Protein AF-A0A8H5CJC1-F1 (afdb_monomer_lite)

Structure (mmCIF, N/CA/C/O backbone):
data_AF-A0A8H5CJC1-F1
#
_entry.id   AF-A0A8H5CJC1-F1
#
loop_
_atom_site.group_PDB
_atom_site.id
_atom_site.type_symbol
_atom_site.label_atom_id
_atom_site.label_alt_id
_atom_site.label_comp_id
_atom_site.label_asym_id
_atom_site.label_entity_id
_atom_site.label_seq_id
_atom_site.pdbx_PDB_ins_code
_atom_site.Cartn_x
_atom_site.Cartn_y
_atom_site.Cartn_z
_atom_site.occupancy
_atom_site.B_iso_or_equiv
_atom_site.auth_seq_id
_atom_site.auth_comp_id
_atom_site.auth_asym_id
_atom_site.auth_atom_id
_atom_site.pdbx_PDB_model_num
ATOM 1 N N . MET A 1 1 ? 3.379 4.092 -16.871 1.00 74.31 1 MET A N 1
ATOM 2 C CA . MET A 1 1 ? 3.754 4.912 -18.047 1.00 74.31 1 MET A CA 1
ATOM 3 C C . MET A 1 1 ? 5.089 5.589 -17.775 1.00 74.31 1 MET A C 1
ATOM 5 O O . MET A 1 1 ? 5.255 6.135 -16.694 1.00 74.31 1 MET A O 1
ATOM 9 N N . ALA A 1 2 ? 6.050 5.534 -18.697 1.00 83.25 2 ALA A N 1
ATOM 10 C CA . ALA A 1 2 ? 7.326 6.232 -18.521 1.00 83.25 2 ALA A CA 1
ATOM 11 C C . ALA A 1 2 ? 7.147 7.730 -18.821 1.00 83.25 2 ALA A C 1
ATOM 13 O O . ALA A 1 2 ? 6.609 8.071 -19.872 1.00 83.25 2 ALA A O 1
ATOM 14 N N . ALA A 1 3 ? 7.557 8.600 -17.896 1.00 87.06 3 ALA A N 1
ATOM 15 C CA . ALA A 1 3 ? 7.591 10.050 -18.113 1.00 87.06 3 ALA A CA 1
ATOM 16 C C . ALA A 1 3 ? 8.952 10.496 -18.682 1.00 87.06 3 ALA A C 1
ATOM 18 O O . ALA A 1 3 ? 9.042 11.515 -19.359 1.00 87.06 3 ALA A O 1
ATOM 19 N N . GLU A 1 4 ? 9.997 9.698 -18.446 1.00 89.81 4 GLU A N 1
ATOM 20 C CA . GLU A 1 4 ? 11.358 9.885 -18.952 1.00 89.81 4 GLU A CA 1
ATOM 21 C C . GLU A 1 4 ? 11.872 8.607 -19.648 1.00 89.81 4 GLU A C 1
ATOM 23 O O . GLU A 1 4 ? 11.248 7.547 -19.526 1.00 89.81 4 GLU A O 1
ATOM 28 N N . PRO A 1 5 ? 12.995 8.662 -20.397 1.00 89.19 5 PRO A N 1
ATOM 29 C CA . PRO A 1 5 ? 13.534 7.492 -21.088 1.00 89.19 5 PRO A CA 1
ATOM 30 C C . PRO A 1 5 ? 13.810 6.309 -20.148 1.00 89.19 5 PRO A C 1
ATOM 32 O O . P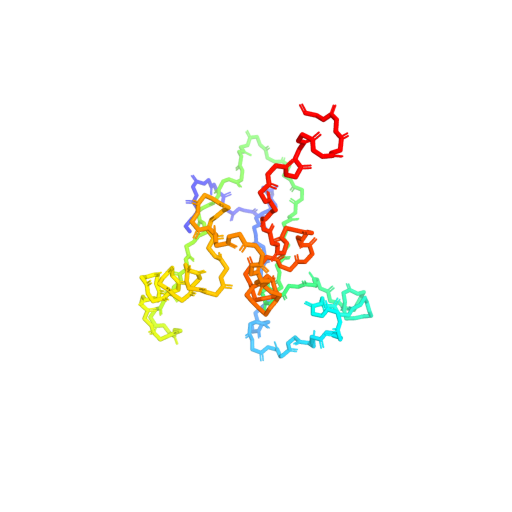RO A 1 5 ? 14.594 6.405 -19.204 1.00 89.19 5 PRO A O 1
ATOM 35 N N . SER A 1 6 ? 13.204 5.160 -20.452 1.00 89.38 6 SER A N 1
ATOM 36 C CA . SER A 1 6 ? 13.374 3.911 -19.705 1.00 89.38 6 SER A CA 1
ATOM 37 C C . SER A 1 6 ? 14.473 3.052 -20.339 1.00 89.38 6 SER A C 1
ATOM 39 O O . SER A 1 6 ? 14.185 2.087 -21.045 1.00 89.38 6 SER A O 1
ATOM 41 N N . THR A 1 7 ? 15.736 3.424 -20.114 1.00 90.88 7 THR A N 1
ATOM 42 C CA . THR A 1 7 ? 16.921 2.714 -20.629 1.00 90.88 7 THR A CA 1
ATOM 43 C C . THR A 1 7 ? 17.715 2.040 -19.508 1.00 90.88 7 THR A C 1
ATOM 45 O O . THR A 1 7 ? 17.617 2.427 -18.341 1.00 90.88 7 THR A O 1
ATOM 48 N N . LEU A 1 8 ? 18.546 1.054 -19.865 1.00 89.50 8 LEU A N 1
ATOM 49 C CA . LEU A 1 8 ? 19.463 0.410 -18.917 1.00 89.50 8 LEU A CA 1
ATOM 50 C C . LEU A 1 8 ? 20.473 1.405 -18.324 1.00 89.50 8 LEU A C 1
ATOM 52 O O . LEU A 1 8 ? 20.753 1.351 -17.134 1.00 89.50 8 LEU A O 1
ATOM 56 N N . GLU A 1 9 ? 20.976 2.339 -19.136 1.00 91.12 9 GLU A N 1
ATOM 57 C CA . GLU A 1 9 ? 21.914 3.394 -18.720 1.00 91.12 9 GLU A CA 1
ATOM 58 C C . GLU A 1 9 ? 21.330 4.306 -17.631 1.00 91.12 9 GLU A C 1
ATOM 60 O O . GLU A 1 9 ? 22.004 4.664 -16.665 1.00 91.12 9 GLU A O 1
ATOM 65 N N . ASN A 1 10 ? 20.044 4.631 -17.762 1.00 90.88 10 ASN A N 1
ATOM 66 C CA . ASN A 1 10 ? 19.303 5.420 -16.789 1.00 90.88 10 ASN A CA 1
ATOM 67 C C . ASN A 1 10 ? 18.815 4.567 -15.598 1.00 90.88 10 ASN A C 1
ATOM 69 O O . ASN A 1 10 ? 18.149 5.066 -14.693 1.00 90.88 10 ASN A O 1
ATOM 73 N N . GLY A 1 11 ? 19.121 3.265 -15.575 1.00 88.81 11 GLY A N 1
ATOM 74 C CA . GLY A 1 11 ? 18.752 2.349 -14.498 1.00 88.81 11 GLY A CA 1
ATOM 75 C C . GLY A 1 11 ? 17.251 2.073 -14.418 1.00 88.81 11 GLY A C 1
ATOM 76 O O . GLY A 1 11 ? 16.697 2.079 -13.316 1.00 88.81 11 GLY A O 1
ATOM 77 N N . CYS A 1 12 ? 16.585 1.894 -15.565 1.00 89.50 12 CYS A N 1
ATOM 78 C CA . CYS A 1 12 ? 15.141 1.665 -15.663 1.00 89.50 12 CYS A CA 1
ATOM 79 C C . CYS A 1 12 ? 14.597 0.604 -14.691 1.00 89.50 12 CYS A C 1
ATOM 81 O O . CYS A 1 12 ? 15.319 -0.276 -14.222 1.00 89.50 12 CYS A O 1
ATOM 83 N N . LEU A 1 13 ? 13.292 0.683 -14.413 1.00 87.75 13 LEU A N 1
ATOM 84 C CA . LEU A 1 13 ? 12.597 -0.319 -13.612 1.00 87.75 13 LEU A CA 1
ATOM 85 C C . LEU A 1 13 ? 12.635 -1.673 -14.332 1.00 87.75 13 LEU A C 1
ATOM 87 O O . LEU A 1 13 ? 12.126 -1.810 -15.443 1.00 87.75 13 LEU A O 1
ATOM 91 N N . GLU A 1 14 ? 13.202 -2.674 -13.676 1.00 84.88 14 GLU A N 1
ATOM 92 C CA . GLU A 1 14 ? 13.208 -4.056 -14.140 1.00 84.88 14 GLU A CA 1
ATOM 93 C C . GLU A 1 14 ? 12.263 -4.874 -13.268 1.00 84.88 14 GLU A C 1
ATOM 95 O O . GLU A 1 14 ? 12.271 -4.741 -12.044 1.00 84.88 14 GLU A O 1
ATOM 100 N N . VAL A 1 15 ? 11.469 -5.739 -13.895 1.00 84.56 15 VAL A N 1
ATOM 101 C CA . VAL A 1 15 ? 10.510 -6.614 -13.218 1.00 84.56 15 VAL A CA 1
ATOM 102 C C . VAL A 1 15 ? 10.838 -8.064 -13.541 1.00 84.56 15 VAL A C 1
ATOM 104 O O . VAL A 1 15 ? 11.077 -8.416 -14.696 1.00 84.56 15 VAL A O 1
ATOM 107 N N . VAL A 1 16 ? 10.797 -8.929 -12.530 1.00 82.69 16 VAL A N 1
ATOM 108 C CA . VAL A 1 16 ? 10.913 -10.374 -12.734 1.00 82.69 16 VAL A CA 1
ATOM 109 C C . VAL A 1 16 ? 9.603 -10.890 -13.321 1.00 82.69 16 VAL A C 1
ATOM 111 O O . VAL A 1 16 ? 8.553 -10.852 -12.666 1.00 82.69 16 VAL A O 1
ATOM 114 N N . ALA A 1 17 ? 9.660 -11.374 -14.562 1.00 81.88 17 ALA A N 1
ATOM 115 C CA . ALA A 1 17 ? 8.500 -11.914 -15.260 1.00 81.88 17 ALA A CA 1
ATOM 116 C C . ALA A 1 17 ? 7.819 -13.018 -14.432 1.00 81.88 17 ALA A C 1
ATOM 118 O O . ALA A 1 17 ? 8.469 -13.925 -13.919 1.00 81.88 17 ALA A O 1
ATOM 119 N N . GLY A 1 18 ? 6.494 -12.927 -14.286 1.00 79.56 18 GLY A N 1
ATOM 120 C CA . GLY A 1 18 ? 5.698 -13.912 -13.547 1.00 79.56 18 GLY A CA 1
ATOM 121 C C . GLY A 1 18 ? 5.783 -13.835 -12.018 1.00 79.56 18 GLY A C 1
ATOM 122 O O . GLY A 1 18 ? 5.092 -14.608 -11.364 1.00 79.56 18 GLY A O 1
ATOM 123 N N . SER A 1 19 ? 6.547 -12.901 -11.435 1.00 80.31 19 SER A N 1
ATOM 124 C CA . SER A 1 19 ? 6.664 -12.776 -9.968 1.00 80.31 19 SER A CA 1
ATOM 125 C C . SER A 1 19 ? 5.329 -12.516 -9.258 1.00 80.31 19 SER A C 1
ATOM 127 O O . SER A 1 19 ? 5.096 -13.090 -8.204 1.00 80.31 19 SER A O 1
ATOM 129 N N . HIS A 1 20 ? 4.405 -11.786 -9.890 1.00 80.00 20 HIS A N 1
ATOM 130 C CA . HIS A 1 20 ? 3.034 -11.564 -9.399 1.00 80.00 20 HIS A CA 1
ATOM 131 C C . HIS A 1 20 ? 2.181 -12.838 -9.263 1.00 80.00 20 HIS A C 1
ATOM 133 O O . HIS A 1 20 ? 1.079 -12.777 -8.727 1.00 80.00 20 HIS A O 1
ATOM 139 N N . LYS A 1 21 ? 2.635 -13.979 -9.797 1.00 81.62 21 LYS A N 1
ATOM 140 C CA . LYS A 1 21 ? 1.960 -15.279 -9.654 1.00 81.62 21 LYS A CA 1
ATOM 141 C C . LYS A 1 21 ? 2.503 -16.088 -8.480 1.00 81.62 21 LYS A C 1
ATOM 143 O O . LYS A 1 21 ? 1.918 -17.110 -8.129 1.00 81.62 21 LYS A O 1
ATOM 148 N N . ALA A 1 22 ? 3.637 -15.679 -7.913 1.00 81.19 22 ALA A N 1
ATOM 149 C CA . ALA A 1 22 ? 4.228 -16.363 -6.780 1.00 81.19 22 ALA A CA 1
ATOM 150 C C . ALA A 1 22 ? 3.470 -15.974 -5.500 1.00 81.19 22 ALA A C 1
ATOM 152 O O . ALA A 1 22 ? 3.313 -14.782 -5.223 1.00 81.19 22 ALA A O 1
ATOM 153 N N . PRO A 1 23 ? 3.007 -16.945 -4.698 1.00 80.81 23 PRO A N 1
ATOM 154 C CA . PRO A 1 23 ? 2.405 -16.637 -3.413 1.00 80.81 23 PRO A CA 1
ATOM 155 C C . PRO A 1 23 ? 3.477 -16.070 -2.480 1.00 80.81 23 PRO A C 1
ATOM 157 O O . PRO A 1 23 ? 4.530 -16.679 -2.290 1.00 80.81 23 PRO A O 1
ATOM 160 N N . ILE A 1 24 ? 3.200 -14.913 -1.882 1.00 81.25 24 ILE A N 1
ATOM 161 C CA . ILE A 1 24 ? 4.061 -14.353 -0.842 1.00 81.25 24 ILE A CA 1
ATOM 162 C C . ILE A 1 24 ? 3.607 -14.884 0.515 1.00 81.25 24 ILE A C 1
ATOM 164 O O . ILE A 1 24 ? 2.430 -14.738 0.857 1.00 81.25 24 ILE A O 1
ATOM 168 N N . PRO A 1 25 ? 4.512 -15.481 1.309 1.00 86.12 25 PRO A N 1
ATOM 169 C CA . PRO A 1 25 ? 4.175 -15.888 2.658 1.00 86.12 25 PRO A CA 1
ATOM 170 C C . PRO A 1 25 ? 3.910 -14.654 3.524 1.00 86.12 25 PRO A C 1
ATOM 172 O O . PRO A 1 25 ? 4.657 -13.678 3.490 1.00 86.12 25 PRO A O 1
ATOM 175 N N . MET A 1 26 ? 2.862 -14.726 4.338 1.00 83.62 26 MET A N 1
ATOM 176 C CA . MET A 1 26 ? 2.542 -13.708 5.332 1.00 83.62 26 MET A CA 1
ATOM 177 C C . MET A 1 26 ? 2.872 -14.256 6.721 1.00 83.62 26 MET A C 1
ATOM 179 O O . MET A 1 26 ? 2.375 -15.312 7.115 1.00 83.62 26 MET A O 1
ATOM 183 N N . GLY A 1 27 ? 3.744 -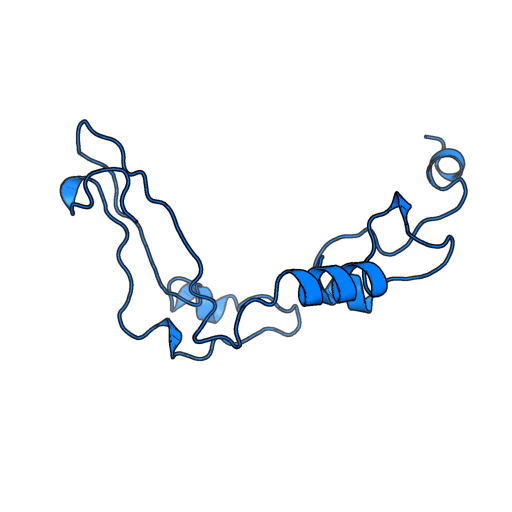13.556 7.445 1.00 84.75 27 GLY A N 1
ATOM 184 C CA . GLY A 1 27 ? 4.119 -13.894 8.814 1.00 84.75 27 GLY A CA 1
ATOM 185 C C . GLY A 1 27 ? 2.962 -13.716 9.800 1.00 84.75 27 GLY A C 1
ATOM 186 O O . GLY A 1 27 ? 1.931 -13.116 9.491 1.00 84.75 27 GLY A O 1
ATOM 187 N N . LYS A 1 28 ? 3.138 -14.209 11.034 1.00 84.94 28 LYS A N 1
ATOM 188 C CA . LYS A 1 28 ? 2.165 -14.001 12.130 1.00 84.94 28 LYS A CA 1
ATOM 189 C C . LYS A 1 28 ? 2.000 -12.523 12.492 1.00 84.94 28 LYS A C 1
ATOM 191 O O . LYS A 1 28 ? 0.940 -12.106 12.943 1.00 84.94 28 LYS A O 1
ATOM 196 N N . ASP A 1 29 ? 3.053 -11.750 12.279 1.00 84.75 29 ASP A N 1
ATOM 197 C CA . ASP A 1 29 ? 3.096 -10.299 12.398 1.00 84.75 29 ASP A CA 1
ATOM 198 C C . ASP A 1 29 ? 2.580 -9.591 11.138 1.00 84.75 29 ASP A C 1
ATOM 200 O O . ASP A 1 29 ? 2.672 -8.380 11.055 1.00 84.75 29 ASP A O 1
ATOM 204 N N . ARG A 1 30 ? 2.051 -10.318 10.146 1.00 79.12 30 ARG A N 1
ATOM 205 C CA . ARG A 1 30 ? 1.578 -9.787 8.856 1.00 79.12 30 ARG A CA 1
ATOM 206 C C . ARG A 1 30 ? 2.619 -8.991 8.067 1.00 79.12 30 ARG A C 1
ATOM 208 O O . ARG A 1 30 ? 2.269 -8.267 7.137 1.00 79.12 30 ARG A O 1
ATOM 215 N N . CYS A 1 31 ? 3.892 -9.201 8.379 1.00 82.31 31 CYS A N 1
ATOM 216 C CA . CYS A 1 31 ? 5.010 -8.797 7.546 1.00 82.31 31 CYS A CA 1
ATOM 217 C C . CYS A 1 31 ? 5.399 -9.946 6.608 1.00 82.31 31 CYS A C 1
ATOM 219 O O . CYS A 1 31 ? 5.047 -11.110 6.824 1.00 82.31 31 CYS A O 1
ATOM 221 N N . ILE A 1 32 ? 6.165 -9.629 5.566 1.00 83.31 32 ILE A N 1
ATOM 222 C CA . ILE A 1 32 ? 6.840 -10.654 4.768 1.00 83.31 32 ILE A CA 1
ATOM 223 C C . ILE A 1 32 ? 7.981 -11.234 5.627 1.00 83.31 32 ILE A C 1
ATOM 225 O O . ILE A 1 32 ? 8.793 -10.454 6.133 1.00 83.31 32 ILE A O 1
ATOM 229 N N . PRO A 1 33 ? 8.072 -12.568 5.811 1.00 87.19 33 PRO A N 1
ATOM 230 C CA . PRO A 1 33 ? 9.129 -13.194 6.600 1.00 87.19 33 PRO A CA 1
ATOM 231 C C . PRO A 1 33 ? 10.533 -12.773 6.160 1.00 87.19 33 PRO A C 1
ATOM 233 O O . PRO A 1 33 ? 10.838 -12.708 4.966 1.00 87.19 33 PRO A O 1
ATOM 236 N N . SER A 1 34 ? 11.416 -12.537 7.130 1.00 84.44 34 SER A N 1
ATOM 237 C CA . SER A 1 34 ? 12.769 -12.033 6.864 1.00 84.44 34 SER A CA 1
ATOM 238 C C . SER A 1 34 ? 13.600 -12.983 5.993 1.00 84.44 34 SER A C 1
ATOM 240 O O . SER A 1 34 ? 14.404 -12.545 5.173 1.00 84.44 34 SER A O 1
ATOM 242 N N . GLU A 1 35 ? 13.380 -14.288 6.135 1.00 85.75 35 GLU A N 1
ATOM 243 C CA . GLU A 1 35 ? 14.008 -15.350 5.357 1.00 85.75 35 GLU A CA 1
ATOM 244 C C . GLU A 1 35 ? 13.604 -15.255 3.883 1.00 85.75 35 GLU A C 1
ATOM 246 O O . GLU A 1 35 ? 14.457 -15.352 2.999 1.00 85.75 35 GLU A O 1
ATOM 251 N N . TRP A 1 36 ? 12.325 -14.969 3.614 1.00 82.69 36 TRP A N 1
ATOM 252 C CA . TRP A 1 36 ? 11.821 -14.756 2.259 1.00 82.69 36 TRP A CA 1
ATOM 253 C C . TRP A 1 36 ? 12.456 -13.517 1.623 1.00 82.69 36 TRP A C 1
ATOM 255 O O . TRP A 1 36 ? 12.935 -13.588 0.490 1.00 82.69 36 TRP A O 1
ATOM 265 N N . CYS A 1 37 ? 12.546 -12.413 2.369 1.00 79.06 37 CYS A N 1
ATOM 266 C CA . CYS A 1 37 ? 13.195 -11.174 1.925 1.00 79.06 37 CYS A CA 1
ATOM 267 C C . CYS A 1 37 ? 14.704 -11.318 1.683 1.00 79.06 37 CYS A C 1
ATOM 269 O O . CYS A 1 37 ? 15.269 -10.558 0.911 1.00 79.06 37 CYS A O 1
ATOM 271 N N . LYS A 1 38 ? 15.381 -12.272 2.330 1.00 81.38 38 LYS A N 1
ATOM 272 C CA . LYS A 1 38 ? 16.798 -12.566 2.046 1.00 81.38 38 LYS A CA 1
ATOM 273 C C . LYS A 1 38 ? 16.970 -13.389 0.772 1.00 81.38 38 LYS A C 1
ATOM 275 O O . LYS A 1 38 ? 17.992 -13.279 0.106 1.00 81.38 38 LYS A O 1
ATOM 280 N N . SER A 1 39 ? 15.983 -14.224 0.451 1.00 76.69 39 SER A N 1
ATOM 281 C CA . SER A 1 39 ? 15.995 -15.089 -0.736 1.00 76.69 39 SER A CA 1
ATOM 282 C C . SER A 1 39 ? 15.408 -14.439 -1.997 1.00 76.69 39 SER A C 1
ATOM 284 O O . SER A 1 39 ? 15.604 -14.948 -3.097 1.00 76.69 39 SER A O 1
ATOM 286 N N . THR A 1 40 ? 14.685 -13.325 -1.852 1.00 71.19 40 THR A N 1
ATOM 287 C CA . THR A 1 40 ? 13.958 -12.636 -2.930 1.00 71.19 40 THR A CA 1
ATOM 288 C C . THR A 1 40 ? 14.072 -11.118 -2.783 1.00 71.19 40 THR A C 1
ATOM 290 O O . THR A 1 40 ? 14.489 -10.625 -1.747 1.00 71.19 40 THR A O 1
ATOM 293 N N . ASN A 1 41 ? 13.604 -10.348 -3.768 1.00 66.94 41 ASN A N 1
ATOM 294 C CA . ASN A 1 41 ? 13.547 -8.881 -3.666 1.00 66.94 41 ASN A CA 1
ATOM 295 C C . ASN A 1 41 ? 12.378 -8.355 -2.794 1.00 66.94 41 ASN A C 1
ATOM 297 O O . ASN A 1 41 ? 12.048 -7.175 -2.872 1.00 66.94 41 ASN A O 1
ATOM 301 N N . GLY A 1 42 ? 11.717 -9.207 -1.997 1.00 61.91 42 GLY A N 1
ATOM 302 C CA . GLY A 1 42 ? 10.770 -8.778 -0.956 1.00 61.91 42 GLY A CA 1
ATOM 303 C C . GLY A 1 42 ? 9.495 -8.067 -1.437 1.00 61.91 42 GLY A C 1
ATOM 304 O O . GLY A 1 42 ? 8.882 -7.348 -0.655 1.00 61.91 42 GLY A O 1
ATOM 305 N N . SER A 1 43 ? 9.082 -8.238 -2.698 1.00 66.12 43 SER A N 1
ATOM 306 C CA . SER A 1 43 ? 7.901 -7.571 -3.271 1.00 66.12 43 SER A CA 1
ATOM 307 C C . SER A 1 43 ? 7.002 -8.536 -4.047 1.00 66.12 43 SER A C 1
ATOM 309 O O . SER A 1 43 ? 7.503 -9.467 -4.678 1.00 66.12 43 SER A O 1
ATOM 311 N N . TYR A 1 44 ? 5.682 -8.288 -4.017 1.00 71.81 44 TYR A N 1
ATOM 312 C CA . TYR A 1 44 ? 4.656 -9.036 -4.770 1.00 71.81 44 TYR A CA 1
ATOM 313 C C . TYR A 1 44 ? 4.889 -8.980 -6.273 1.00 71.81 44 TYR A C 1
ATOM 315 O O . TYR A 1 44 ? 4.785 -9.984 -6.972 1.00 71.81 44 TYR A O 1
ATOM 323 N N . LEU A 1 45 ? 5.304 -7.814 -6.756 1.00 78.75 45 LEU A N 1
ATOM 324 C CA . LEU A 1 45 ? 5.889 -7.666 -8.072 1.00 78.75 45 LEU A CA 1
ATOM 325 C C . LEU A 1 45 ? 7.376 -7.418 -7.866 1.00 78.75 45 LEU A C 1
ATOM 327 O O . 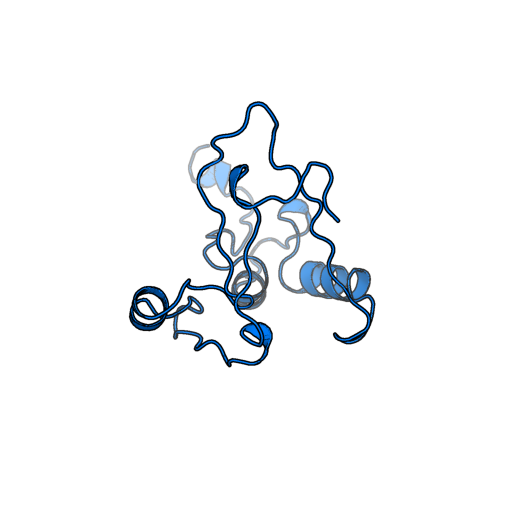LEU A 1 45 ? 7.782 -6.282 -7.634 1.00 78.75 45 LEU A O 1
ATOM 331 N N . ALA A 1 46 ? 8.183 -8.476 -7.896 1.00 79.88 46 ALA A N 1
ATOM 332 C CA . ALA A 1 46 ? 9.616 -8.354 -7.674 1.00 79.88 46 ALA A CA 1
ATOM 333 C C . ALA A 1 46 ? 10.222 -7.429 -8.737 1.00 79.88 46 ALA A C 1
ATOM 335 O O . ALA A 1 46 ? 10.268 -7.771 -9.922 1.00 79.88 46 ALA A O 1
ATOM 336 N N . HIS A 1 47 ? 10.673 -6.256 -8.298 1.00 83.81 47 HIS A N 1
ATOM 337 C CA . HIS A 1 47 ? 11.229 -5.224 -9.156 1.00 83.81 47 HIS A CA 1
ATOM 338 C C . HIS A 1 47 ? 12.476 -4.605 -8.536 1.00 83.81 47 HIS A C 1
ATOM 340 O O . HIS A 1 47 ? 12.705 -4.696 -7.329 1.00 83.81 47 HIS A O 1
ATOM 346 N N . ARG A 1 48 ? 13.296 -3.982 -9.377 1.00 83.94 48 ARG A N 1
ATOM 347 C CA . ARG A 1 48 ? 14.463 -3.204 -8.956 1.00 83.94 48 ARG A CA 1
ATOM 348 C C . ARG A 1 48 ? 14.686 -2.036 -9.908 1.00 83.94 48 ARG A C 1
ATOM 350 O O . ARG A 1 48 ? 14.177 -2.039 -11.024 1.00 83.94 48 ARG A O 1
ATOM 357 N N . SER A 1 49 ? 15.492 -1.074 -9.480 1.00 87.38 49 SER A N 1
ATOM 358 C CA . SER A 1 49 ? 16.030 -0.042 -10.369 1.00 87.38 49 SER A CA 1
ATOM 359 C C . SER A 1 49 ? 17.548 -0.010 -10.257 1.00 87.38 49 SER A C 1
ATOM 361 O O . SER A 1 49 ? 18.092 -0.245 -9.176 1.00 87.38 49 SER A O 1
ATOM 363 N N . GLY A 1 50 ? 18.219 0.238 -11.378 1.00 87.25 50 GLY A N 1
ATOM 364 C CA . GLY A 1 50 ? 19.667 0.417 -11.418 1.00 87.25 50 GLY A CA 1
ATOM 365 C C . GLY A 1 50 ? 20.089 1.836 -11.027 1.00 87.25 50 GLY A C 1
ATOM 366 O O . GLY A 1 50 ? 19.263 2.752 -10.910 1.00 87.25 50 GLY A O 1
ATOM 367 N N . SER A 1 51 ? 21.397 2.041 -10.870 1.00 91.31 51 SER A N 1
ATOM 368 C CA . SER A 1 51 ? 21.976 3.386 -10.802 1.00 91.31 51 SER A CA 1
ATOM 369 C C . SER A 1 51 ? 21.656 4.165 -12.079 1.00 91.31 51 SER A C 1
ATOM 371 O O . SER A 1 51 ? 21.679 3.598 -13.169 1.00 91.31 51 SER A O 1
ATOM 373 N N . ASN A 1 52 ? 21.354 5.455 -11.943 1.00 92.12 52 ASN A N 1
ATOM 374 C CA . ASN A 1 52 ? 21.231 6.348 -13.089 1.00 92.12 52 ASN A CA 1
ATOM 375 C C . ASN A 1 52 ? 22.613 6.918 -13.419 1.00 92.12 52 ASN A C 1
ATOM 377 O O . ASN A 1 52 ? 23.159 7.674 -12.617 1.00 92.12 52 ASN A O 1
ATOM 381 N N . ASN A 1 53 ? 23.161 6.545 -14.574 1.00 92.75 53 ASN A N 1
ATOM 382 C CA . ASN A 1 53 ? 24.438 7.063 -15.069 1.00 92.75 53 ASN A CA 1
ATOM 383 C C . ASN A 1 53 ? 24.262 8.027 -16.255 1.00 92.75 53 ASN A C 1
ATOM 385 O O . ASN A 1 53 ? 25.239 8.367 -16.914 1.00 92.75 53 ASN A O 1
ATOM 389 N N . SER A 1 54 ? 23.027 8.440 -16.543 1.00 90.31 54 SER A N 1
ATOM 390 C CA . SER A 1 54 ? 22.693 9.351 -17.636 1.00 90.31 54 SER A CA 1
ATOM 391 C C . SER A 1 54 ? 22.566 10.798 -17.153 1.00 90.31 54 SER A C 1
ATOM 393 O O . SER A 1 54 ? 22.431 11.072 -15.962 1.00 90.31 54 SER A O 1
ATOM 395 N N . GLU A 1 55 ? 22.538 11.738 -18.095 1.00 91.25 55 GLU A N 1
ATOM 396 C CA . GLU A 1 55 ? 22.306 13.164 -17.814 1.00 91.25 55 GLU A CA 1
ATOM 397 C C . GLU A 1 55 ? 20.815 13.519 -17.622 1.00 91.25 55 GLU A C 1
ATOM 399 O O . GLU A 1 55 ? 20.472 14.684 -17.419 1.00 91.25 55 GLU A O 1
ATOM 404 N N . LYS A 1 56 ? 19.906 12.537 -17.720 1.00 87.56 56 LYS A N 1
ATOM 405 C CA . LYS A 1 56 ? 18.445 12.721 -17.644 1.00 87.56 56 LYS A CA 1
ATOM 406 C C . LYS A 1 56 ? 17.866 11.999 -16.424 1.00 87.56 56 LYS A C 1
ATOM 408 O O . LYS A 1 56 ? 18.509 11.118 -15.860 1.00 87.56 56 LYS A O 1
ATOM 413 N N . GLY A 1 57 ? 16.661 12.370 -15.990 1.00 85.88 57 GLY A N 1
ATOM 414 C CA . GLY A 1 57 ? 15.993 11.723 -14.859 1.00 85.88 57 GLY A CA 1
ATOM 415 C C . GLY A 1 57 ? 15.347 10.381 -15.226 1.00 85.88 57 GLY A C 1
ATOM 416 O O . GLY A 1 57 ? 15.307 9.991 -16.394 1.00 85.88 57 GLY A O 1
ATOM 417 N N . ARG A 1 58 ? 14.804 9.681 -14.217 1.00 87.38 58 ARG A N 1
ATOM 418 C CA . ARG A 1 58 ? 14.091 8.391 -14.335 1.00 87.38 58 ARG A CA 1
ATOM 419 C C . ARG A 1 58 ? 12.680 8.441 -13.722 1.00 87.38 58 ARG A C 1
ATOM 421 O O . ARG A 1 58 ? 12.356 7.713 -12.781 1.00 87.38 58 ARG A O 1
ATOM 428 N N . GLY A 1 59 ? 11.830 9.315 -14.238 1.00 85.12 59 GLY A N 1
ATOM 429 C CA . GLY A 1 59 ? 10.431 9.455 -13.854 1.00 85.12 59 GLY A CA 1
ATOM 430 C C . GLY A 1 59 ? 9.525 8.420 -14.521 1.00 85.12 59 GLY A C 1
ATOM 431 O O . GLY A 1 59 ? 9.553 8.217 -15.739 1.00 85.12 59 GLY A O 1
ATOM 432 N N . TYR A 1 60 ? 8.657 7.794 -13.729 1.00 82.75 60 TYR A N 1
ATOM 433 C CA . TYR A 1 60 ? 7.576 6.962 -14.243 1.00 82.75 60 TYR A CA 1
ATOM 434 C C . TYR A 1 60 ? 6.315 7.117 -13.392 1.00 82.75 60 TYR A C 1
ATOM 436 O O . TYR A 1 60 ? 6.373 7.341 -12.185 1.00 82.75 60 TYR A O 1
ATOM 444 N N . LEU A 1 61 ? 5.168 6.990 -14.048 1.00 78.75 61 LEU A N 1
ATOM 445 C CA . LEU A 1 61 ? 3.855 6.938 -13.429 1.00 78.75 61 LEU A CA 1
ATOM 446 C C . LEU A 1 61 ? 3.469 5.474 -13.246 1.00 78.75 61 LEU A C 1
ATOM 448 O O . LEU A 1 61 ? 3.430 4.704 -14.215 1.00 78.75 61 LEU A O 1
ATOM 452 N N . CYS A 1 62 ? 3.203 5.099 -12.003 1.00 70.19 62 CYS A N 1
ATOM 453 C CA . CYS A 1 62 ? 2.745 3.773 -11.632 1.00 70.19 62 CYS A CA 1
ATOM 454 C C . CYS A 1 62 ? 1.221 3.821 -11.518 1.00 70.19 62 CYS A C 1
ATOM 456 O O . CYS A 1 62 ? 0.705 4.515 -10.648 1.00 70.19 62 CYS A O 1
ATOM 458 N N . ASP A 1 63 ? 0.525 3.127 -12.414 1.00 66.56 63 ASP A N 1
ATOM 459 C CA . ASP A 1 63 ? -0.935 3.039 -12.396 1.00 66.56 63 ASP A CA 1
ATOM 460 C C . ASP A 1 63 ? -1.356 1.617 -12.008 1.00 66.56 63 ASP A C 1
ATOM 462 O O . ASP A 1 63 ? -0.640 0.653 -12.305 1.00 66.56 63 ASP A O 1
ATOM 466 N N . VAL A 1 64 ? -2.489 1.486 -11.324 1.00 68.00 64 VAL A N 1
ATOM 467 C CA . VAL A 1 64 ? -3.013 0.203 -10.844 1.00 68.00 64 VAL A CA 1
ATOM 468 C C . VAL A 1 64 ? -4.124 -0.243 -11.783 1.00 68.00 64 VAL A C 1
ATOM 470 O O . VAL A 1 64 ? -5.148 0.420 -11.929 1.00 68.00 64 VAL A O 1
ATOM 473 N N . HIS A 1 65 ? -3.940 -1.394 -12.428 1.00 66.19 65 HIS A N 1
ATOM 474 C CA . HIS A 1 65 ? -4.943 -1.930 -13.340 1.00 66.19 65 HIS A CA 1
ATOM 475 C C . HIS A 1 65 ? -6.042 -2.680 -12.573 1.00 66.19 65 HIS A C 1
ATOM 477 O O . HIS A 1 65 ? -5.899 -3.853 -12.250 1.00 66.19 65 HIS A O 1
ATOM 483 N N . VAL A 1 66 ? -7.155 -2.003 -12.294 1.00 67.31 66 VAL A N 1
ATOM 484 C CA . VAL A 1 66 ? -8.241 -2.521 -11.437 1.00 67.31 66 VAL A CA 1
ATOM 485 C C . VAL A 1 66 ? -9.143 -3.581 -12.089 1.00 67.31 66 VAL A C 1
ATOM 487 O O . VAL A 1 66 ? -9.830 -4.320 -11.389 1.00 67.31 66 VAL A O 1
ATOM 490 N N . LEU A 1 67 ? -9.160 -3.699 -13.423 1.00 67.94 67 LEU A N 1
ATOM 491 C CA . LEU A 1 67 ? -10.131 -4.555 -14.124 1.00 67.94 67 LEU A CA 1
ATOM 492 C C . LEU A 1 67 ? -9.922 -6.057 -13.876 1.00 67.94 67 LEU A C 1
ATOM 494 O O . LEU A 1 67 ? -10.902 -6.788 -13.757 1.00 67.94 67 LEU A O 1
ATOM 498 N N . SER A 1 68 ? -8.675 -6.524 -13.763 1.00 68.94 68 SER A N 1
ATOM 499 C CA . SER A 1 68 ? -8.384 -7.933 -13.455 1.00 68.94 68 SER A CA 1
ATOM 500 C C . SER A 1 68 ? -8.664 -8.303 -11.996 1.00 68.94 68 SER A C 1
ATOM 502 O O . SER A 1 68 ? -8.853 -9.478 -11.691 1.00 68.94 68 SER A O 1
ATOM 504 N N . ASP A 1 69 ? -8.737 -7.304 -11.113 1.00 65.25 69 ASP A N 1
ATOM 505 C CA . ASP A 1 69 ? -8.729 -7.479 -9.655 1.00 65.25 69 ASP A CA 1
ATOM 506 C C . ASP A 1 69 ? -10.112 -7.224 -9.024 1.00 65.25 69 ASP A C 1
ATOM 508 O O . ASP A 1 69 ? -10.255 -6.992 -7.816 1.00 65.25 69 ASP A O 1
ATOM 512 N N . GLY A 1 70 ? -11.166 -7.324 -9.840 1.00 75.62 70 GLY A N 1
ATOM 513 C CA . GLY A 1 70 ? -12.560 -7.169 -9.422 1.00 75.62 70 GLY A CA 1
ATOM 514 C C . GLY A 1 70 ? -13.125 -5.760 -9.596 1.00 75.62 70 GLY A C 1
ATOM 515 O O . GLY A 1 70 ? -14.109 -5.438 -8.936 1.00 75.62 70 GLY A O 1
ATOM 516 N N . GLY A 1 71 ? -12.527 -4.948 -10.471 1.00 83.88 71 GLY A N 1
ATOM 517 C CA . GLY A 1 71 ? -13.006 -3.612 -10.814 1.00 83.88 71 GLY A CA 1
ATOM 518 C C . GLY A 1 71 ? -12.593 -2.540 -9.811 1.00 83.88 71 GLY A C 1
ATOM 519 O O . GLY A 1 71 ? -11.762 -2.764 -8.929 1.00 83.88 71 GLY A O 1
ATOM 520 N N . ASP A 1 72 ? -13.171 -1.352 -9.971 1.00 84.75 72 ASP A N 1
ATOM 521 C CA . ASP A 1 72 ? -12.949 -0.252 -9.042 1.00 84.75 72 ASP A CA 1
ATOM 522 C C . ASP A 1 72 ? -13.551 -0.589 -7.668 1.00 84.75 72 ASP A C 1
ATOM 524 O O . ASP A 1 72 ? -14.757 -0.782 -7.518 1.00 84.75 72 ASP A O 1
ATOM 528 N N . LYS A 1 73 ? -12.678 -0.687 -6.665 1.00 86.62 73 LYS A N 1
ATOM 529 C CA . LYS A 1 73 ? -13.028 -0.951 -5.264 1.00 86.62 73 LYS A CA 1
ATOM 530 C C . LYS A 1 73 ? -12.788 0.261 -4.375 1.00 86.62 73 LYS A C 1
ATOM 532 O O . LYS A 1 73 ? -12.842 0.126 -3.156 1.00 86.62 73 LYS A O 1
ATOM 537 N N . HIS A 1 74 ? -12.499 1.424 -4.957 1.00 87.81 74 HIS A N 1
ATOM 538 C CA . HIS A 1 74 ? -12.134 2.621 -4.215 1.00 87.81 74 HIS A CA 1
ATOM 539 C C . HIS A 1 74 ? -13.227 3.016 -3.215 1.00 87.81 74 HIS A C 1
ATOM 541 O O . HIS A 1 74 ? -12.954 3.134 -2.022 1.00 87.81 74 HIS A O 1
ATOM 547 N N . GLU A 1 75 ? -14.473 3.159 -3.670 1.00 93.12 75 GLU A N 1
ATOM 548 C CA . GLU A 1 75 ? -15.592 3.547 -2.802 1.00 93.12 75 GLU A CA 1
ATOM 549 C C . GLU A 1 75 ? -15.842 2.509 -1.701 1.00 93.12 75 GLU A C 1
ATOM 551 O O . GLU A 1 75 ? -15.775 2.841 -0.517 1.00 93.12 75 GLU A O 1
ATOM 556 N N . ALA A 1 76 ? -15.983 1.235 -2.079 1.00 91.38 76 ALA A N 1
ATOM 557 C CA . ALA A 1 76 ? -16.177 0.134 -1.136 1.00 91.38 76 ALA A CA 1
ATOM 558 C C . ALA A 1 76 ? -15.055 0.049 -0.080 1.00 91.38 76 ALA A C 1
ATOM 560 O O . ALA A 1 76 ? -15.326 -0.172 1.100 1.00 91.38 76 ALA A O 1
ATOM 561 N N . TYR A 1 77 ? -13.797 0.271 -0.478 1.00 91.56 77 TYR A N 1
ATOM 562 C CA . TYR A 1 77 ? -12.654 0.309 0.436 1.00 91.56 77 TYR A CA 1
ATOM 563 C C . TYR A 1 77 ? -12.794 1.420 1.482 1.00 91.56 77 TYR A C 1
ATOM 565 O O . TYR A 1 77 ? -12.572 1.177 2.670 1.00 91.56 77 TYR A O 1
ATOM 573 N N . TYR A 1 78 ? -13.156 2.639 1.069 1.00 93.12 78 TYR A N 1
ATOM 574 C CA . TYR A 1 78 ? -13.281 3.763 1.999 1.00 93.12 78 TYR A CA 1
ATOM 575 C C . TYR A 1 78 ? -14.529 3.670 2.880 1.00 93.12 78 TYR A C 1
ATOM 577 O O . TYR A 1 78 ? -14.468 4.094 4.036 1.00 93.12 78 TYR A O 1
ATOM 585 N N . GLU A 1 79 ? -15.625 3.095 2.386 1.00 94.62 79 GLU A N 1
ATOM 586 C CA . GLU A 1 79 ? -16.808 2.805 3.200 1.00 94.62 79 GLU A CA 1
ATOM 587 C C . GLU A 1 79 ? -16.505 1.798 4.311 1.00 94.62 79 GLU A C 1
ATOM 589 O O . GLU A 1 79 ? -16.881 2.019 5.465 1.00 94.62 79 GLU A O 1
ATOM 594 N N . ASP A 1 80 ? -15.807 0.709 3.982 1.00 94.69 80 ASP A N 1
ATOM 595 C CA . ASP A 1 80 ? -15.430 -0.319 4.954 1.00 94.69 80 ASP A CA 1
ATOM 596 C C . ASP A 1 80 ? -14.393 0.217 5.951 1.00 94.69 80 ASP A C 1
ATOM 598 O O . ASP A 1 80 ? -14.573 0.129 7.169 1.00 94.69 80 ASP A O 1
ATOM 602 N N . ARG A 1 81 ? -13.369 0.927 5.453 1.00 94.25 81 ARG A N 1
ATOM 603 C CA . ARG A 1 81 ? -12.366 1.585 6.299 1.00 94.25 81 ARG A CA 1
ATOM 604 C C . ARG A 1 81 ? -12.993 2.584 7.265 1.00 94.25 81 ARG A C 1
ATOM 606 O O . ARG A 1 81 ? -12.588 2.620 8.422 1.00 94.25 81 ARG A O 1
ATOM 613 N N . ARG A 1 82 ? -13.954 3.403 6.828 1.00 93.31 82 ARG A N 1
ATOM 614 C CA . ARG A 1 82 ? -14.601 4.401 7.699 1.00 93.31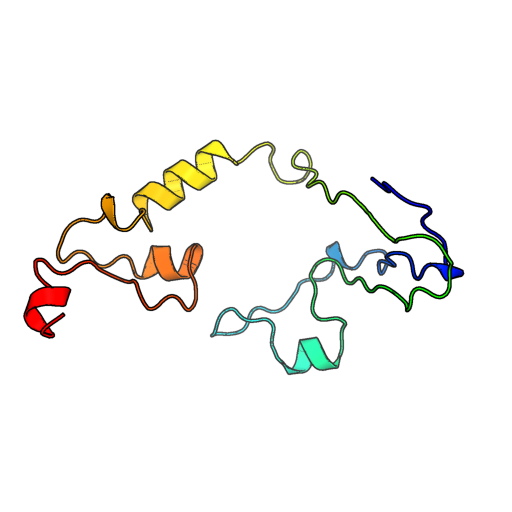 82 ARG A CA 1
ATOM 615 C C . ARG A 1 82 ? -15.379 3.737 8.840 1.00 93.31 82 ARG A C 1
ATOM 617 O O . ARG A 1 82 ? -15.430 4.299 9.926 1.00 93.31 82 ARG A O 1
ATOM 624 N N . LYS A 1 83 ? -15.930 2.539 8.627 1.00 92.25 83 LYS A N 1
ATOM 625 C CA . LYS A 1 83 ? -16.608 1.756 9.674 1.00 92.25 83 LYS A CA 1
ATOM 626 C C . LYS A 1 83 ? -15.607 1.088 10.617 1.00 92.25 83 LYS A C 1
ATOM 628 O O . LYS A 1 83 ? -15.725 1.211 11.831 1.00 92.25 83 LYS A O 1
ATOM 633 N N . ALA A 1 84 ? -14.623 0.386 10.060 1.00 93.00 84 ALA A N 1
ATOM 634 C CA . ALA A 1 84 ? -13.714 -0.461 10.829 1.00 93.00 84 ALA A CA 1
ATOM 635 C C . ALA A 1 84 ? -12.557 0.311 11.482 1.00 93.00 84 ALA A C 1
ATOM 637 O O . ALA A 1 84 ? -12.098 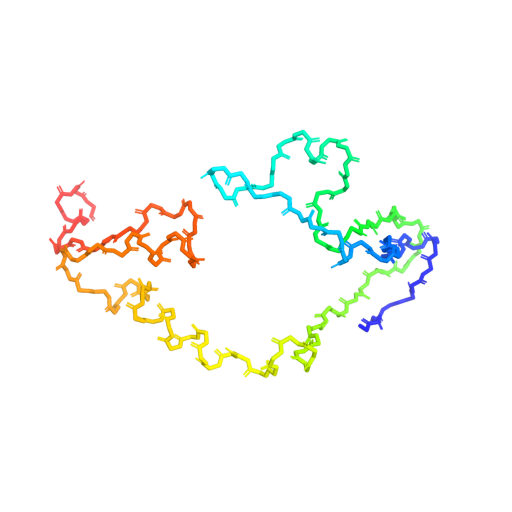-0.056 12.562 1.00 93.00 84 ALA A O 1
ATOM 638 N N . TRP A 1 85 ? -12.054 1.362 10.834 1.00 93.56 85 TRP A N 1
ATOM 639 C CA . TRP A 1 85 ? -10.949 2.192 11.318 1.00 93.56 85 TRP A CA 1
ATOM 640 C C . TRP A 1 85 ? -11.116 3.662 10.887 1.00 93.56 85 TRP A C 1
ATOM 642 O O . TRP A 1 85 ? -10.351 4.162 10.048 1.00 93.56 85 TRP A O 1
ATOM 652 N N . PRO A 1 86 ? -12.120 4.369 11.447 1.00 92.81 86 PRO A N 1
ATOM 653 C CA . PRO A 1 86 ? -12.421 5.738 11.063 1.00 92.81 86 PRO A CA 1
ATOM 654 C C . PRO A 1 86 ? -11.258 6.699 11.349 1.00 92.81 86 PRO A C 1
ATOM 656 O O . PRO A 1 86 ? -10.420 6.440 12.233 1.00 92.81 86 PRO A O 1
ATOM 659 N N . PRO A 1 87 ? -11.229 7.853 10.652 1.00 89.88 87 PRO A N 1
ATOM 660 C CA . PRO A 1 87 ? -10.409 8.991 11.050 1.00 89.88 87 PRO A CA 1
ATOM 661 C C . PRO A 1 87 ? -10.624 9.328 12.525 1.00 89.88 87 PRO A C 1
ATOM 663 O O . PRO A 1 87 ? -11.735 9.212 13.033 1.00 89.88 87 PRO A O 1
ATOM 666 N N . THR A 1 88 ? -9.581 9.790 13.214 1.00 87.94 88 THR A N 1
ATOM 667 C CA . THR A 1 88 ? -9.627 10.070 14.659 1.00 87.94 88 THR A CA 1
ATOM 668 C C . THR A 1 88 ? -10.791 10.981 15.066 1.00 87.94 88 THR A C 1
ATOM 670 O O . THR A 1 88 ? -11.385 10.765 16.115 1.00 87.94 88 THR A O 1
ATOM 673 N N . SER A 1 89 ? -11.159 11.949 14.221 1.00 87.81 89 SER A N 1
ATOM 674 C CA . SER A 1 89 ? -12.287 12.868 14.437 1.00 87.81 89 SER A CA 1
ATOM 675 C C . SER A 1 89 ? -13.671 12.212 14.385 1.00 87.81 89 SER A C 1
ATOM 677 O O . SER A 1 89 ? -14.624 12.779 14.904 1.00 87.81 89 SER A O 1
ATOM 679 N N . GLU A 1 90 ? -13.793 11.051 13.742 1.00 91.25 90 GLU A N 1
ATOM 680 C CA . GLU A 1 90 ? -15.044 10.294 13.585 1.00 91.25 90 GLU A CA 1
ATOM 681 C C . GLU A 1 90 ? -15.133 9.115 14.569 1.00 91.25 90 GLU A C 1
ATOM 683 O O . GLU A 1 90 ? -16.118 8.380 14.574 1.00 91.25 90 GLU A O 1
ATOM 688 N N . ARG A 1 91 ? -14.108 8.913 15.407 1.00 91.44 91 ARG A N 1
ATOM 689 C CA . ARG A 1 91 ? -14.077 7.820 16.383 1.00 91.44 91 ARG A CA 1
ATOM 690 C C . ARG A 1 91 ? -14.960 8.118 17.581 1.00 91.44 91 ARG A C 1
ATOM 692 O O . ARG A 1 91 ? -14.978 9.228 18.113 1.00 91.44 91 ARG A O 1
ATOM 699 N N . ILE A 1 92 ? -15.622 7.074 18.059 1.00 90.62 92 ILE A N 1
ATOM 700 C CA . ILE A 1 92 ? -16.417 7.120 19.279 1.00 90.62 92 ILE A CA 1
ATOM 701 C C . ILE A 1 92 ? -15.474 6.969 20.475 1.00 90.62 92 ILE A C 1
ATOM 703 O O . ILE A 1 92 ? -14.601 6.100 20.502 1.00 90.62 92 ILE A O 1
ATOM 707 N N . THR A 1 93 ? -15.635 7.838 21.473 1.00 89.56 93 THR A N 1
ATOM 708 C CA . THR A 1 93 ? -14.847 7.768 22.708 1.00 89.56 93 THR A CA 1
ATOM 709 C C . THR A 1 93 ? -15.014 6.418 23.396 1.00 89.56 93 THR A C 1
ATOM 711 O O . THR A 1 93 ? -16.136 5.989 23.649 1.00 89.56 93 THR A O 1
ATOM 714 N N . GLY A 1 94 ? -13.893 5.791 23.757 1.00 86.88 94 GLY A N 1
ATOM 715 C CA . GLY A 1 94 ? -13.864 4.516 24.477 1.00 86.88 94 GLY A CA 1
ATOM 716 C C . GLY A 1 94 ? -14.047 3.277 23.598 1.00 86.88 94 GLY A C 1
ATOM 717 O O . GLY A 1 94 ? -13.767 2.173 24.061 1.00 86.88 94 GLY A O 1
ATOM 718 N N . GLU A 1 95 ? -14.438 3.425 22.328 1.00 90.88 95 GLU A N 1
ATOM 719 C CA . GLU A 1 95 ? -14.447 2.299 21.393 1.00 90.88 95 GLU A CA 1
ATOM 720 C C . GLU A 1 95 ? -13.041 1.958 20.904 1.00 90.88 95 GLU A C 1
ATOM 722 O O . GLU A 1 95 ? -12.185 2.830 20.715 1.00 90.88 95 GLU A O 1
ATOM 727 N N . ARG A 1 96 ? -12.799 0.661 20.693 1.00 90.44 96 ARG A N 1
ATOM 728 C CA . ARG A 1 96 ? -11.515 0.137 20.227 1.00 90.44 96 ARG A CA 1
ATOM 729 C C . ARG A 1 96 ? -11.646 -0.373 18.799 1.00 90.44 96 ARG A C 1
ATOM 731 O O . ARG A 1 96 ? -12.434 -1.268 18.522 1.00 90.44 96 ARG A O 1
ATOM 738 N N . TYR A 1 97 ? -10.800 0.139 17.916 1.00 91.00 97 TYR A N 1
ATOM 739 C CA . TYR A 1 97 ? -10.779 -0.188 16.489 1.00 91.00 97 TYR A CA 1
ATOM 740 C C . TYR A 1 97 ? -9.618 -1.132 16.147 1.00 91.00 97 TYR A C 1
ATOM 742 O O . TYR A 1 97 ? -8.892 -0.908 15.183 1.00 91.00 97 TYR A O 1
ATOM 750 N N . GLU A 1 98 ? -9.385 -2.164 16.963 1.00 90.88 98 GLU A N 1
ATOM 751 C CA . GLU A 1 98 ? -8.207 -3.039 16.842 1.00 90.88 98 GLU A CA 1
ATOM 752 C C . GLU A 1 98 ? -8.181 -3.850 15.550 1.00 90.88 98 GLU A C 1
ATOM 754 O O . GLU A 1 98 ? -7.151 -3.911 14.883 1.00 90.88 98 GLU A O 1
ATOM 759 N N . GLU A 1 99 ? -9.309 -4.451 15.178 1.00 88.44 99 GLU A N 1
ATOM 760 C CA . GLU A 1 99 ? -9.415 -5.248 13.952 1.00 88.44 99 GLU A CA 1
ATOM 761 C C . GLU A 1 99 ? -9.265 -4.370 12.705 1.00 88.44 99 GLU A C 1
ATOM 763 O O . GLU A 1 99 ? -8.521 -4.702 11.781 1.00 88.44 99 GLU A O 1
ATOM 768 N N . GLY A 1 100 ? -9.873 -3.183 12.707 1.00 89.38 100 GLY A N 1
ATOM 769 C CA . GLY A 1 100 ? -9.679 -2.219 11.631 1.00 89.38 100 GLY A CA 1
ATOM 770 C C . GLY A 1 100 ? -8.257 -1.662 11.580 1.00 89.38 100 GLY A C 1
ATOM 771 O O . GLY A 1 100 ? -7.690 -1.552 10.497 1.00 89.38 100 GLY A O 1
ATOM 772 N N . ALA A 1 101 ? -7.632 -1.376 12.727 1.00 89.62 101 ALA A N 1
ATOM 773 C CA . ALA A 1 101 ? -6.230 -0.963 12.790 1.00 89.62 101 ALA A CA 1
ATOM 774 C C . ALA A 1 101 ? -5.326 -2.065 12.247 1.00 89.62 101 ALA A C 1
ATOM 776 O O . ALA A 1 101 ? -4.388 -1.802 11.504 1.00 89.62 101 ALA A O 1
ATOM 777 N N . LYS A 1 102 ? -5.645 -3.325 12.538 1.00 86.75 102 LYS A N 1
ATOM 778 C CA . LYS A 1 102 ? -4.962 -4.453 11.932 1.00 86.75 102 LYS A CA 1
ATOM 779 C C . LYS A 1 102 ? -5.097 -4.408 10.401 1.00 86.75 102 LYS A C 1
ATOM 781 O O . LYS A 1 102 ? -4.104 -4.638 9.721 1.00 86.75 102 LYS A O 1
ATOM 786 N N . ILE A 1 103 ? -6.260 -4.149 9.830 1.00 88.12 103 ILE A N 1
ATOM 787 C CA . ILE A 1 103 ? -6.440 -4.220 8.369 1.00 88.12 103 ILE A CA 1
ATOM 788 C C . ILE A 1 103 ? -5.877 -2.978 7.653 1.00 88.12 103 ILE A C 1
ATOM 790 O O . ILE A 1 103 ? -5.156 -3.113 6.670 1.00 88.12 103 ILE A O 1
ATOM 794 N N . TYR A 1 104 ? -6.160 -1.780 8.164 1.00 90.19 104 TYR A N 1
ATOM 795 C CA . TYR A 1 104 ? -5.927 -0.507 7.467 1.00 90.19 104 TYR A CA 1
ATOM 796 C C . TYR A 1 104 ? -4.768 0.329 8.014 1.00 90.19 104 TYR A C 1
ATOM 798 O O . TYR A 1 104 ? -4.372 1.310 7.388 1.00 90.19 104 TYR A O 1
ATOM 806 N N . GLY A 1 105 ? -4.251 -0.010 9.193 1.00 86.19 105 GLY A N 1
ATOM 807 C CA . GLY A 1 105 ? -3.296 0.815 9.929 1.00 86.19 105 GLY A CA 1
ATOM 808 C C . GLY A 1 105 ? -2.327 -0.012 10.753 1.00 86.19 105 GLY A C 1
ATOM 809 O O . GLY A 1 105 ? -2.064 0.330 11.906 1.00 86.19 105 GLY A O 1
ATOM 810 N N . PHE A 1 106 ? -1.864 -1.142 10.211 1.00 83.81 106 PHE A N 1
ATOM 811 C CA . PHE A 1 106 ? -1.067 -2.083 10.984 1.00 83.81 106 PHE A CA 1
ATOM 812 C C . PHE A 1 106 ? 0.203 -1.414 11.525 1.00 83.81 106 PHE A C 1
ATOM 814 O O . PHE A 1 106 ? 0.895 -0.703 10.802 1.00 83.81 106 PHE A O 1
ATOM 821 N N . GLY A 1 107 ? 0.483 -1.613 12.816 1.00 80.62 107 GLY A N 1
ATOM 822 C CA . GLY A 1 107 ? 1.570 -0.931 13.524 1.00 80.62 107 GLY A CA 1
ATOM 823 C C . GLY A 1 107 ? 1.214 0.462 14.062 1.00 80.62 107 GLY A C 1
ATOM 824 O O . GLY A 1 107 ? 2.019 1.054 14.776 1.00 80.62 107 GLY A O 1
ATOM 825 N N . SER A 1 108 ? 0.016 0.987 13.785 1.00 81.19 108 SER A N 1
ATOM 826 C CA . SER A 1 108 ? -0.445 2.240 14.385 1.00 81.19 108 SER A CA 1
ATOM 827 C C . SER A 1 108 ? -0.881 2.026 15.842 1.00 81.19 108 SER A C 1
ATOM 829 O O . SER A 1 108 ? -1.743 1.182 16.099 1.00 81.19 108 SER A O 1
ATOM 831 N N . PRO A 1 109 ? -0.371 2.821 16.803 1.00 80.50 109 PRO A N 1
ATOM 832 C CA . PRO A 1 109 ? -0.806 2.751 18.199 1.00 80.50 109 PRO A CA 1
ATOM 833 C C . PRO A 1 109 ? -2.188 3.394 18.428 1.00 80.50 109 PRO A C 1
ATOM 835 O O . PRO A 1 109 ? -2.726 3.342 19.531 1.00 80.50 109 PRO A O 1
ATOM 838 N N . MET A 1 110 ? -2.780 4.018 17.404 1.00 80.00 110 MET A N 1
ATOM 839 C CA . MET A 1 110 ? -4.029 4.774 17.508 1.00 80.00 110 MET A CA 1
ATOM 840 C C . MET A 1 110 ? -5.243 3.837 17.456 1.00 80.00 110 MET A C 1
ATOM 842 O O . MET A 1 110 ? -5.931 3.760 16.434 1.00 80.00 110 MET A O 1
ATOM 846 N N . LEU A 1 111 ? -5.514 3.130 18.555 1.00 85.06 111 LEU A N 1
ATOM 847 C CA . LEU A 1 111 ? -6.586 2.125 18.640 1.00 85.06 111 LEU A CA 1
ATOM 848 C C . LEU A 1 111 ? -7.918 2.673 19.159 1.00 85.06 111 LEU A C 1
ATOM 850 O O . LEU A 1 111 ? -8.962 2.084 18.903 1.00 85.06 111 LEU A O 1
ATOM 854 N N . THR A 1 112 ? -7.896 3.791 19.877 1.00 85.44 112 THR A N 1
ATOM 855 C CA . THR A 1 112 ? -9.080 4.402 20.488 1.00 85.44 112 THR A CA 1
ATOM 856 C C . THR A 1 112 ? -8.896 5.915 20.588 1.00 85.44 112 THR A C 1
ATOM 858 O O . THR A 1 112 ? -7.824 6.433 20.260 1.00 85.44 112 THR A O 1
ATOM 861 N N . VAL A 1 113 ? -9.9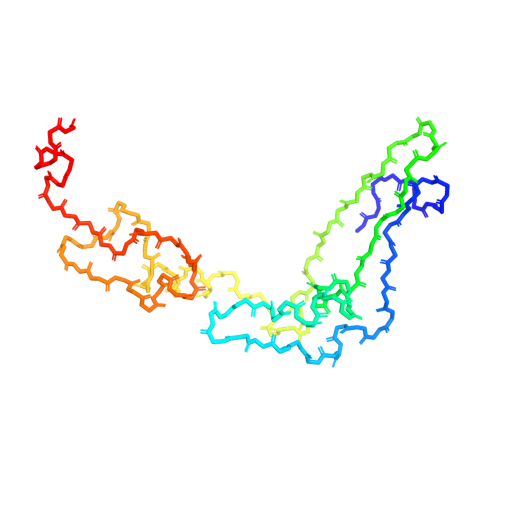45 6.620 21.004 1.00 83.88 113 VAL A N 1
ATOM 862 C CA . VAL A 1 113 ? -9.875 8.013 21.450 1.00 83.88 113 VAL A CA 1
ATOM 863 C C . VAL A 1 113 ? -10.443 8.098 22.859 1.00 83.88 113 VAL A C 1
ATOM 865 O O . VAL A 1 113 ? -11.528 7.588 23.139 1.00 83.88 113 VAL A O 1
ATOM 868 N N . GLU A 1 114 ? -9.700 8.742 23.751 1.00 80.56 114 GLU A N 1
ATOM 869 C CA . GLU A 1 114 ? -10.130 8.999 25.122 1.00 80.56 114 GLU A CA 1
ATOM 870 C C . GLU A 1 114 ? -10.603 10.445 25.242 1.00 80.56 114 GLU A C 1
ATOM 872 O O . GLU A 1 114 ? -9.977 11.379 24.727 1.00 80.56 114 GLU A O 1
ATOM 877 N N . LYS A 1 115 ? -11.728 10.651 25.927 1.00 69.25 115 LYS A N 1
ATOM 878 C CA . LYS A 1 115 ? -12.209 11.998 26.222 1.00 69.25 115 LYS A CA 1
ATOM 879 C C . LYS A 1 115 ? -11.247 12.612 27.226 1.00 69.25 115 LYS A C 1
ATOM 881 O O . LYS A 1 115 ? -11.111 12.071 28.308 1.00 69.25 115 LYS A O 1
ATOM 886 N N . ASN A 1 116 ? -10.653 13.748 26.859 1.00 66.19 116 ASN A N 1
ATOM 887 C CA . ASN A 1 116 ? -9.597 14.437 27.607 1.00 66.19 116 ASN A CA 1
ATOM 888 C C . ASN A 1 116 ? -8.223 13.746 27.615 1.00 66.19 116 ASN A C 1
ATOM 890 O O . ASN A 1 116 ? -7.354 14.234 28.321 1.00 66.19 116 ASN A O 1
ATOM 894 N N . GLY A 1 117 ? -7.962 12.736 26.774 1.00 63.88 117 GLY A N 1
ATOM 895 C CA . GLY A 1 117 ? -6.711 11.960 26.839 1.00 63.88 117 GLY A CA 1
ATOM 896 C C . GLY A 1 117 ? -5.416 12.789 26.850 1.00 63.88 117 GLY A C 1
ATOM 897 O O . GLY A 1 117 ? -4.489 12.445 27.569 1.00 63.88 117 GLY A O 1
ATOM 898 N N . TYR A 1 118 ? -5.359 13.919 26.131 1.00 61.59 118 TYR A N 1
ATOM 899 C CA . TYR A 1 118 ? -4.224 14.853 26.219 1.00 61.59 118 TYR A CA 1
ATOM 900 C C . TYR A 1 118 ? -4.172 15.600 27.562 1.00 61.59 118 TYR A C 1
ATOM 902 O O . TYR A 1 118 ? -3.141 15.582 28.230 1.00 61.59 118 TYR A O 1
ATOM 910 N N . LYS A 1 119 ? -5.307 16.144 28.022 1.00 61.16 119 LYS A N 1
ATOM 911 C CA . LYS A 1 119 ? -5.404 16.822 29.324 1.00 61.16 119 LYS A CA 1
ATOM 912 C C . LYS A 1 119 ? -5.066 15.889 30.488 1.00 61.16 119 LYS A C 1
ATOM 914 O O . LYS A 1 119 ? -4.464 16.335 31.460 1.00 61.16 119 LYS A O 1
ATOM 919 N N . ASP A 1 120 ? -5.424 14.612 30.380 1.00 64.00 120 ASP A N 1
ATOM 920 C CA . ASP A 1 120 ? -5.207 13.600 31.417 1.00 64.00 120 ASP A CA 1
ATOM 921 C C . ASP A 1 120 ? -3.728 13.180 31.525 1.00 64.00 120 ASP A C 1
ATOM 923 O O . ASP A 1 120 ? -3.283 12.771 32.597 1.00 64.00 120 ASP A O 1
ATOM 927 N N . ILE A 1 121 ? -2.940 13.357 30.456 1.00 66.69 121 ILE A N 1
ATOM 928 C CA . ILE A 1 121 ? -1.471 13.213 30.466 1.00 66.69 121 ILE A CA 1
ATOM 929 C C . ILE A 1 121 ? -0.733 14.558 30.588 1.00 66.69 121 ILE A C 1
ATOM 931 O O . ILE A 1 121 ? 0.491 14.600 30.466 1.00 66.69 121 ILE A O 1
ATOM 935 N N . GLY A 1 122 ? -1.460 15.650 30.846 1.00 57.62 122 GLY A N 1
ATOM 936 C CA . GLY A 1 122 ? -0.894 16.983 31.067 1.00 57.62 122 GLY A CA 1
ATOM 937 C C . GLY A 1 122 ? -0.389 17.703 29.810 1.00 57.62 122 GLY A C 1
ATOM 938 O O . GLY A 1 122 ? 0.471 18.575 29.936 1.00 57.62 122 GLY A O 1
ATOM 939 N N . LEU A 1 123 ? -0.902 17.344 28.626 1.00 47.50 123 LEU A N 1
ATOM 940 C CA . LEU A 1 123 ? -0.687 18.026 27.339 1.00 47.50 123 LEU A CA 1
ATOM 941 C C . LEU A 1 123 ? -1.928 18.833 26.922 1.00 47.50 123 LEU A C 1
ATOM 943 O O . LEU A 1 123 ? -1.736 19.953 26.404 1.00 47.50 123 LEU A O 1
#

Radius of gyration: 20.66 Å; chains: 1; bounding box: 41×35×52 Å

Organism: NCBI:txid2823264

pLDDT: mean 82.63, std 9.41, range [47.5, 94.69]

Secondary structure (DSSP, 8-state):
-BSS---TTTT-EEE-TTGGGSPPP--TTSSPPHHHHHHS-SSSS-EEE----SSS---B------GGGTS--HHHHHHHHHHHS--GGGPPTT---HHHHHHHSTT-------TTHHHHTT-

Sequence (123 aa):
MAAEPSTLENGCLEVVAGSHKAPIPMGKDRCIPSEWCKSTNGSYLAHRSGSNNSEKGRGYLCDVHVLSDGGDKHEAYYEDRRKAWPPTSERITGERYEEGAKIYGFGSPMLTVEKNGYKDIGL

Foldseek 3Di:
DWPDDQDVLQFHKDWDPCLLVDDFDQDPLRAGDPVVVVVAVRDSGGIDGDHRNDPDHGDDDDDDDQPVVPHDCPVVVVVVLCVLPNDQVSFDAPDFSVVSCVVPPRPDPCGHDHDCPCVVVPD